Protein AF-A0A6I1VXR6-F1 (afdb_monomer_lite)

Foldseek 3Di:
DDDDDDPQPPQKDKDWDKDWDWDWDDDPKTKTKTKIKIWMWIDTDQKIKTKIKIWIWMDINNRTPDTDIDIDIDMGGHPDPD

pLDDT: mean 87.23, std 14.05, range [45.62, 97.94]

Radius of gyration: 20.77 Å; chains: 1; bounding box: 36×20×73 Å

Sequence (82 aa):
QIVKPKPLIEDLVWKGNVDVALDYKRADKDTDDYDIDLKTSARHGAWRHNAEASYNREAQNDVVTTNTWNAEYALDHFIDEH

Secondary structure (DSSP, 8-state):
--PPPPPTTSS-EEEEEEEEEEEEEESSSEEEEEEEEEEEEEEETTEEEEEEEEEEEEEETTEEEEEEEEEEEEEEE-S---

Structure (mmCIF, N/CA/C/O backbone):
data_AF-A0A6I1VXR6-F1
#
_entry.id   AF-A0A6I1VXR6-F1
#
loop_
_atom_site.group_PDB
_atom_site.id
_atom_site.type_symbol
_atom_site.label_atom_id
_atom_site.label_alt_id
_atom_site.label_comp_id
_atom_site.label_asym_id
_atom_site.label_entity_id
_atom_site.label_seq_id
_atom_site.pdbx_PDB_ins_code
_atom_site.Cartn_x
_atom_site.Cartn_y
_atom_site.Cartn_z
_atom_site.occupancy
_atom_site.B_iso_or_equiv
_atom_site.auth_seq_id
_atom_site.auth_comp_id
_atom_site.auth_asym_id
_atom_site.auth_atom_id
_atom_site.pdbx_PDB_model_num
ATOM 1 N N . GLN A 1 1 ? 8.574 8.787 -43.467 1.00 45.62 1 GLN A N 1
ATOM 2 C CA . GLN A 1 1 ? 8.046 7.511 -42.941 1.00 45.62 1 GLN A CA 1
ATOM 3 C C . GLN A 1 1 ? 7.175 7.834 -41.737 1.00 45.62 1 GLN A C 1
ATOM 5 O O . GLN A 1 1 ? 7.640 8.547 -40.860 1.00 45.62 1 GLN A O 1
ATOM 10 N N . ILE A 1 2 ? 5.909 7.411 -41.739 1.00 47.00 2 ILE A N 1
ATOM 11 C CA . ILE A 1 2 ? 4.966 7.648 -40.635 1.00 47.00 2 ILE A CA 1
ATOM 12 C C . ILE A 1 2 ? 5.084 6.454 -39.689 1.00 47.00 2 ILE A C 1
ATOM 14 O O . ILE A 1 2 ? 4.806 5.323 -40.088 1.00 47.00 2 ILE A O 1
ATOM 18 N N . VAL A 1 3 ? 5.558 6.688 -38.467 1.00 57.16 3 VAL A N 1
ATOM 19 C CA . VAL A 1 3 ? 5.608 5.659 -37.424 1.00 57.16 3 VAL A CA 1
ATOM 20 C C . VAL A 1 3 ? 4.169 5.398 -36.988 1.00 57.16 3 VAL A C 1
ATOM 22 O O . VAL A 1 3 ? 3.476 6.312 -36.547 1.00 57.16 3 VAL A O 1
ATOM 25 N N . LYS A 1 4 ? 3.690 4.167 -37.176 1.00 58.00 4 LYS A N 1
ATOM 26 C CA . LYS A 1 4 ? 2.356 3.751 -36.735 1.00 58.00 4 LYS A CA 1
ATOM 27 C C . LYS A 1 4 ? 2.305 3.895 -35.205 1.00 58.00 4 LYS A C 1
ATOM 29 O O . LYS A 1 4 ? 3.202 3.356 -34.554 1.00 58.00 4 LYS A O 1
ATOM 34 N N . PRO A 1 5 ? 1.325 4.611 -34.623 1.00 54.44 5 PRO A N 1
ATOM 35 C CA . PRO A 1 5 ? 1.224 4.713 -33.175 1.00 54.44 5 PRO A CA 1
ATOM 36 C C . PRO A 1 5 ? 1.053 3.302 -32.612 1.00 54.44 5 PRO A C 1
ATOM 38 O O . PRO A 1 5 ? 0.114 2.594 -32.984 1.00 54.44 5 PRO A O 1
ATOM 41 N N . LYS A 1 6 ? 1.998 2.872 -31.770 1.00 60.19 6 LYS A N 1
ATOM 42 C CA . LYS A 1 6 ? 1.800 1.674 -30.957 1.00 60.19 6 LYS A CA 1
ATOM 43 C C . LYS A 1 6 ? 0.650 1.988 -29.994 1.00 60.19 6 LYS A C 1
ATOM 45 O O . LYS A 1 6 ? 0.723 3.016 -29.316 1.00 60.19 6 LYS A O 1
ATOM 50 N N . PRO A 1 7 ? -0.425 1.191 -29.970 1.00 55.41 7 PRO A N 1
ATOM 51 C CA . PRO A 1 7 ? -1.498 1.400 -29.011 1.00 55.41 7 PRO A CA 1
ATOM 52 C C . PRO A 1 7 ? -0.927 1.246 -27.595 1.00 55.41 7 PRO A C 1
ATOM 54 O O . PRO A 1 7 ? -0.376 0.202 -27.270 1.00 55.41 7 PRO A O 1
ATOM 57 N N . LEU A 1 8 ? -1.076 2.279 -26.758 1.00 55.56 8 LEU A N 1
ATOM 58 C CA . LEU A 1 8 ? -0.568 2.368 -25.370 1.00 55.56 8 LEU A CA 1
ATOM 59 C C . LEU A 1 8 ? -1.076 1.262 -24.417 1.00 55.56 8 LEU A C 1
ATOM 61 O O . LEU A 1 8 ? -0.756 1.269 -23.236 1.00 55.56 8 LEU A O 1
ATOM 65 N N . ILE A 1 9 ? -1.959 0.384 -24.897 1.00 57.97 9 ILE A N 1
ATOM 66 C CA . ILE A 1 9 ? -2.699 -0.593 -24.094 1.00 57.97 9 ILE A CA 1
ATOM 67 C C . ILE A 1 9 ? -2.091 -2.004 -24.230 1.00 57.97 9 ILE A C 1
ATOM 69 O O . ILE A 1 9 ? -2.353 -2.850 -23.384 1.00 57.97 9 ILE A O 1
ATOM 73 N N . GLU A 1 10 ? -1.254 -2.282 -25.240 1.00 62.16 10 GLU A N 1
ATOM 74 C CA . GLU A 1 10 ? -0.650 -3.620 -25.416 1.00 62.16 10 GLU A CA 1
ATOM 75 C C . GLU A 1 10 ? 0.494 -3.920 -24.426 1.00 62.16 10 GLU A C 1
ATOM 77 O O . GLU A 1 10 ? 0.777 -5.087 -24.169 1.00 62.16 10 GLU A O 1
ATOM 82 N N . ASP A 1 11 ? 1.151 -2.900 -23.862 1.00 75.88 11 ASP A N 1
ATOM 83 C CA . ASP A 1 11 ? 2.342 -3.033 -23.007 1.00 75.88 11 ASP A CA 1
ATOM 84 C C . ASP A 1 11 ? 2.087 -2.766 -21.513 1.00 75.88 11 ASP A C 1
ATOM 86 O O . ASP A 1 11 ? 3.005 -2.907 -20.701 1.00 75.88 11 ASP A O 1
ATOM 90 N N . LEU A 1 12 ? 0.857 -2.400 -21.134 1.00 86.69 12 LEU A N 1
ATOM 91 C CA . LEU A 1 12 ? 0.496 -2.177 -19.737 1.00 86.69 12 LEU A CA 1
ATOM 92 C C . LEU A 1 12 ? 0.368 -3.515 -18.998 1.00 86.69 12 LEU A C 1
ATOM 94 O O . LEU A 1 12 ? -0.589 -4.265 -19.189 1.00 86.69 12 LEU A O 1
ATOM 98 N N . VAL A 1 13 ? 1.303 -3.780 -18.090 1.00 90.00 13 VAL A N 1
ATOM 99 C CA . VAL A 1 13 ? 1.251 -4.918 -17.169 1.00 90.00 13 VAL A CA 1
ATOM 100 C C . VAL A 1 13 ? 0.946 -4.405 -15.773 1.00 90.00 13 VAL A C 1
ATOM 102 O O . VAL A 1 13 ? 1.744 -3.683 -15.178 1.00 90.00 13 VAL A O 1
ATOM 105 N N . TRP A 1 14 ? -0.192 -4.816 -15.228 1.00 93.88 14 TRP A N 1
ATOM 106 C CA . TRP A 1 14 ? -0.606 -4.485 -13.872 1.00 93.88 14 TRP A CA 1
ATOM 107 C C . TRP A 1 14 ? -0.689 -5.742 -13.008 1.00 93.88 14 TRP A C 1
ATOM 109 O O . TRP A 1 14 ? -1.162 -6.788 -13.449 1.00 93.88 14 TRP A O 1
ATOM 119 N N . LYS A 1 15 ? -0.200 -5.636 -11.776 1.00 94.69 15 LYS A N 1
ATOM 120 C CA . LYS A 1 15 ? -0.240 -6.685 -10.761 1.00 94.69 15 LYS A CA 1
ATOM 121 C C . LYS A 1 15 ? -0.421 -6.052 -9.391 1.00 94.69 15 LYS A C 1
ATOM 123 O O . LYS A 1 15 ? 0.139 -4.997 -9.115 1.00 94.69 15 LYS A O 1
ATOM 128 N N . GLY A 1 16 ? -1.174 -6.709 -8.527 1.00 95.38 16 GLY A N 1
ATOM 129 C CA . GLY A 1 16 ? -1.382 -6.252 -7.163 1.00 95.38 16 GLY A CA 1
ATOM 130 C C . GLY A 1 16 ? -1.885 -7.372 -6.272 1.00 95.38 16 GLY A C 1
ATOM 131 O O . GLY A 1 16 ? -2.329 -8.412 -6.763 1.00 95.38 16 GLY A O 1
ATOM 132 N N . ASN A 1 17 ? -1.797 -7.139 -4.972 1.00 95.69 17 ASN A N 1
ATOM 133 C CA . ASN A 1 17 ? -2.379 -7.965 -3.929 1.00 95.69 17 ASN A CA 1
ATOM 134 C C . ASN A 1 17 ? -3.130 -7.072 -2.947 1.00 95.69 17 ASN A C 1
ATOM 136 O O . ASN A 1 17 ? -2.804 -5.897 -2.760 1.00 95.69 17 ASN A O 1
ATOM 140 N N . VAL A 1 18 ? -4.162 -7.657 -2.357 1.00 96.12 18 VAL A N 1
AT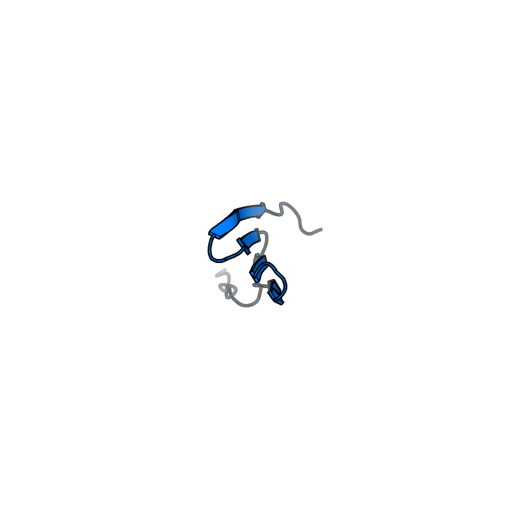OM 141 C CA . VAL A 1 18 ? -4.944 -7.043 -1.296 1.00 96.12 18 VAL A CA 1
ATOM 142 C C . VAL A 1 18 ? -5.072 -8.084 -0.206 1.00 96.12 18 VAL A C 1
ATOM 144 O O . VAL A 1 18 ? -5.521 -9.197 -0.485 1.00 96.12 18 VAL A O 1
ATOM 147 N N . ASP A 1 19 ? -4.684 -7.712 1.000 1.00 96.25 19 ASP A N 1
ATOM 148 C CA . ASP A 1 19 ? -4.768 -8.547 2.183 1.00 96.25 19 ASP A CA 1
ATOM 149 C C . ASP A 1 19 ? -5.714 -7.857 3.169 1.00 96.25 19 ASP A C 1
ATOM 151 O O . ASP A 1 19 ? -5.638 -6.651 3.393 1.00 96.25 19 ASP A O 1
ATOM 155 N N . VAL A 1 20 ? -6.681 -8.609 3.691 1.00 95.62 20 VAL A N 1
ATOM 156 C CA . VAL A 1 20 ? -7.687 -8.098 4.629 1.00 95.62 20 VAL A CA 1
ATOM 157 C C . VAL A 1 20 ? -7.807 -9.087 5.773 1.00 95.62 20 VAL A C 1
ATOM 159 O O . VAL A 1 20 ? -8.076 -10.268 5.536 1.00 95.62 20 VAL A O 1
ATOM 162 N N . ALA A 1 21 ? -7.645 -8.604 7.001 1.00 94.44 21 ALA A N 1
ATOM 163 C CA . ALA A 1 21 ? -7.805 -9.384 8.219 1.00 94.44 21 ALA A CA 1
ATOM 164 C C . ALA A 1 21 ? -8.834 -8.722 9.140 1.00 94.44 21 ALA A C 1
ATOM 166 O O . ALA A 1 21 ? -8.844 -7.506 9.323 1.00 94.44 21 ALA A O 1
ATOM 167 N N . LEU A 1 22 ? -9.729 -9.543 9.689 1.00 93.62 22 LEU A N 1
ATOM 168 C CA . LEU A 1 22 ? -10.761 -9.126 10.630 1.00 93.62 22 LEU A CA 1
ATOM 169 C C . LEU A 1 22 ? -10.755 -10.101 11.797 1.00 93.62 22 LEU A C 1
ATOM 171 O O . LEU A 1 22 ? -11.034 -11.287 11.603 1.00 93.62 22 LEU A O 1
ATOM 175 N N . ASP A 1 23 ? -10.483 -9.598 12.995 1.00 89.69 23 ASP A N 1
ATOM 176 C CA . ASP A 1 23 ? -10.469 -10.403 14.209 1.00 89.69 23 ASP A CA 1
ATOM 177 C C . ASP A 1 23 ? -11.473 -9.864 15.224 1.00 89.69 23 ASP A C 1
ATOM 179 O O . ASP A 1 23 ? -11.476 -8.686 15.581 1.00 89.69 23 ASP A O 1
ATOM 183 N N . TYR A 1 24 ? -12.322 -10.766 15.718 1.00 88.12 24 TYR A N 1
ATOM 184 C CA . TYR A 1 24 ? -13.320 -10.458 16.732 1.00 88.12 24 TYR A CA 1
ATOM 185 C C . TYR A 1 24 ? -13.129 -11.340 17.958 1.00 88.12 24 TYR A C 1
ATOM 187 O O . TYR A 1 24 ? -13.218 -12.569 17.875 1.00 88.12 24 TYR A O 1
ATOM 195 N N . LYS A 1 25 ? -12.891 -10.728 19.118 1.00 86.50 25 LYS A N 1
ATOM 196 C CA . LYS A 1 25 ? -12.727 -11.450 20.384 1.00 86.50 25 LYS A CA 1
ATOM 197 C C . LYS A 1 25 ? -13.758 -10.973 21.391 1.00 86.50 25 LYS A C 1
ATOM 199 O O . LYS A 1 25 ? -13.832 -9.792 21.710 1.00 86.50 25 LYS A O 1
ATOM 204 N N . ARG A 1 26 ? -14.525 -11.931 21.914 1.00 84.31 26 ARG A N 1
ATOM 205 C CA . ARG A 1 26 ? -15.538 -11.719 22.950 1.00 84.31 26 ARG A CA 1
ATOM 206 C C . ARG A 1 26 ? -15.098 -12.412 24.238 1.00 84.31 26 ARG A C 1
ATOM 208 O O . ARG A 1 26 ? -15.153 -13.637 24.324 1.00 84.31 26 ARG A O 1
ATOM 215 N N . ALA A 1 27 ? -14.628 -11.637 25.209 1.00 74.75 27 ALA A N 1
ATOM 216 C CA . ALA A 1 27 ? -14.252 -12.099 26.549 1.00 74.75 27 ALA A CA 1
ATOM 217 C C . ALA A 1 27 ? -14.764 -11.084 27.593 1.00 74.75 27 ALA A C 1
ATOM 219 O O . ALA A 1 27 ? -15.809 -10.480 27.381 1.00 74.75 27 ALA A O 1
ATOM 220 N N . ASP A 1 28 ? -14.039 -10.846 28.692 1.00 72.31 28 ASP A N 1
ATOM 221 C CA . ASP A 1 28 ? -14.348 -9.740 29.623 1.00 72.31 28 ASP A CA 1
ATOM 222 C C . ASP A 1 28 ? -14.219 -8.353 28.967 1.00 72.31 28 ASP A C 1
ATOM 224 O O . ASP A 1 28 ? -14.709 -7.350 29.490 1.00 72.31 28 ASP A O 1
ATOM 228 N N . LYS A 1 29 ? -13.532 -8.295 27.822 1.00 74.69 29 LYS A N 1
ATOM 229 C CA . LYS A 1 29 ? -13.477 -7.143 26.935 1.00 74.69 29 LYS A CA 1
ATOM 230 C C . LYS A 1 29 ? -13.772 -7.578 25.504 1.00 74.69 29 LYS A C 1
ATOM 232 O O . LYS A 1 29 ? -13.317 -8.642 25.077 1.00 74.69 29 LYS A O 1
ATOM 237 N N . ASP A 1 30 ? -14.498 -6.734 24.790 1.00 83.69 30 ASP A N 1
ATOM 238 C CA . ASP A 1 30 ? -14.786 -6.875 23.370 1.00 83.69 30 ASP A CA 1
ATOM 239 C C . ASP A 1 30 ? -13.634 -6.261 22.591 1.00 83.69 30 ASP A C 1
ATOM 241 O O . ASP A 1 30 ? -13.307 -5.103 22.835 1.00 83.69 30 ASP A O 1
ATOM 245 N N . THR A 1 31 ? -13.010 -7.013 21.690 1.00 88.38 31 THR A N 1
ATOM 246 C CA . THR A 1 31 ? -11.970 -6.490 20.799 1.00 88.38 31 THR A CA 1
ATOM 247 C C . THR A 1 31 ? -12.378 -6.704 19.351 1.00 88.38 31 THR A C 1
ATOM 249 O O . THR A 1 31 ? -12.679 -7.830 18.950 1.00 88.38 31 THR A O 1
ATOM 252 N N . ASP A 1 32 ? -12.339 -5.612 18.597 1.00 91.00 32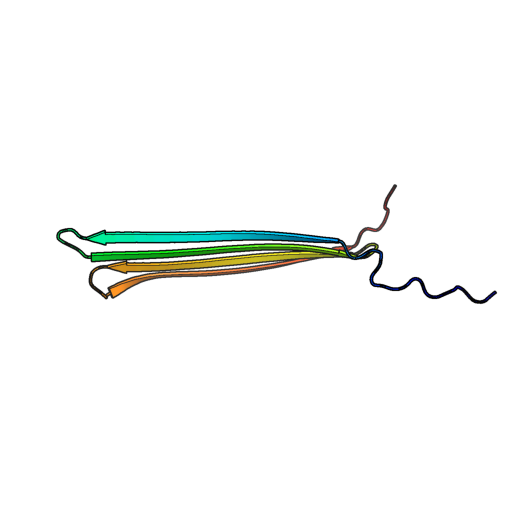 ASP A N 1
ATOM 253 C CA . ASP A 1 32 ? -12.554 -5.538 17.160 1.00 91.00 32 ASP A CA 1
ATOM 254 C C . ASP A 1 32 ? -11.266 -5.059 16.487 1.00 91.00 32 ASP A C 1
ATOM 256 O O . ASP A 1 32 ? -10.834 -3.932 16.737 1.00 91.00 32 ASP A O 1
ATOM 260 N N . ASP A 1 33 ? -10.680 -5.881 15.623 1.00 92.19 33 ASP A N 1
ATOM 261 C CA . ASP A 1 33 ? -9.475 -5.544 14.861 1.00 92.19 33 ASP A CA 1
ATOM 262 C C . ASP A 1 33 ? -9.756 -5.600 13.352 1.00 92.19 33 ASP A C 1
ATOM 264 O O . ASP A 1 33 ? -10.384 -6.543 12.855 1.00 92.19 33 ASP A O 1
ATOM 268 N N . TYR A 1 34 ? -9.320 -4.559 12.644 1.00 93.81 34 TYR A N 1
ATOM 269 C CA . TYR A 1 34 ? -9.482 -4.354 11.212 1.00 93.81 34 TYR A CA 1
ATOM 270 C C . TYR A 1 34 ? -8.126 -4.004 10.602 1.00 93.81 34 TYR A C 1
ATOM 272 O O . TYR A 1 34 ? -7.641 -2.889 10.802 1.00 93.81 34 TYR A O 1
ATOM 280 N N . ASP A 1 35 ? -7.573 -4.905 9.794 1.00 95.81 35 ASP A N 1
ATOM 281 C CA . ASP A 1 35 ? -6.340 -4.671 9.042 1.00 95.81 35 ASP A CA 1
ATOM 282 C C . ASP A 1 35 ? -6.590 -4.814 7.535 1.00 95.81 35 ASP A C 1
ATOM 284 O O . ASP A 1 35 ? -7.253 -5.750 7.072 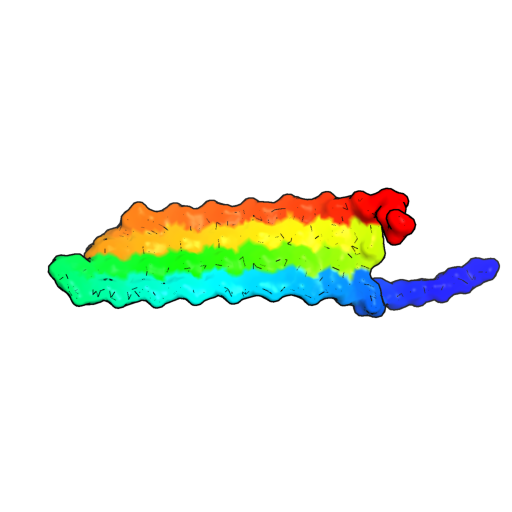1.00 95.81 35 ASP A O 1
ATOM 288 N N . ILE A 1 36 ? -6.102 -3.845 6.768 1.00 96.69 36 ILE A N 1
ATOM 289 C CA . ILE A 1 36 ? -6.217 -3.780 5.315 1.00 96.69 36 ILE A CA 1
ATOM 290 C C . ILE A 1 36 ? -4.870 -3.351 4.751 1.00 96.69 36 ILE A C 1
ATOM 292 O O . ILE A 1 36 ? -4.441 -2.217 4.961 1.00 96.69 36 ILE A O 1
ATOM 296 N N . ASP A 1 37 ? -4.284 -4.203 3.918 1.00 97.31 37 ASP A N 1
ATOM 297 C CA . ASP A 1 37 ? -3.083 -3.916 3.146 1.00 97.31 37 ASP A CA 1
ATOM 298 C C . ASP A 1 37 ? -3.378 -3.991 1.647 1.00 97.31 37 ASP A C 1
ATOM 300 O O . ASP A 1 37 ? -3.974 -4.937 1.129 1.00 97.31 37 ASP A O 1
ATOM 304 N N . LEU A 1 38 ? -2.917 -2.985 0.918 1.00 97.75 38 LEU A N 1
ATOM 305 C CA . LEU A 1 38 ? -3.013 -2.881 -0.528 1.00 97.75 38 LEU A CA 1
ATOM 306 C C . LEU A 1 38 ? -1.614 -2.697 -1.098 1.00 97.75 38 LEU A C 1
ATOM 308 O O . LEU A 1 38 ? -0.910 -1.760 -0.727 1.00 97.75 38 LEU A O 1
ATOM 312 N N . LYS A 1 39 ? -1.238 -3.519 -2.079 1.00 97.69 39 LYS A N 1
ATOM 313 C CA . LYS A 1 39 ? -0.013 -3.308 -2.857 1.00 97.69 39 LYS A CA 1
ATOM 314 C C . LYS A 1 39 ? -0.294 -3.470 -4.334 1.00 97.69 39 LYS A C 1
ATOM 316 O O . LYS A 1 39 ? -0.945 -4.417 -4.771 1.00 97.69 39 LYS A O 1
ATOM 321 N N . THR A 1 40 ? 0.197 -2.534 -5.129 1.00 97.19 40 THR A N 1
ATOM 322 C CA . THR A 1 40 ? -0.062 -2.495 -6.565 1.00 97.19 40 THR A CA 1
ATOM 323 C C . THR A 1 40 ? 1.160 -2.009 -7.328 1.00 97.19 40 THR A C 1
ATOM 325 O O . THR A 1 40 ? 1.860 -1.091 -6.911 1.00 97.19 40 THR A O 1
ATOM 328 N N . SER A 1 41 ? 1.412 -2.627 -8.477 1.00 96.38 41 SER A N 1
ATOM 329 C CA . SER A 1 41 ? 2.492 -2.283 -9.388 1.00 96.38 41 SER A CA 1
ATOM 330 C C . SER A 1 41 ? 1.985 -2.309 -10.825 1.00 96.38 41 SER A C 1
ATOM 332 O O . SER A 1 41 ? 1.455 -3.318 -11.294 1.00 96.38 41 SER A O 1
ATOM 334 N N . ALA A 1 42 ? 2.152 -1.200 -11.538 1.00 95.25 42 ALA A N 1
ATOM 335 C CA . ALA A 1 42 ? 1.801 -1.069 -12.946 1.00 95.25 42 ALA A CA 1
ATOM 336 C C . ALA A 1 42 ? 3.043 -0.679 -13.752 1.00 95.25 42 ALA A C 1
ATOM 338 O O . ALA A 1 42 ? 3.719 0.291 -13.417 1.00 95.25 42 ALA A O 1
ATOM 339 N N . ARG A 1 43 ? 3.347 -1.421 -14.817 1.00 92.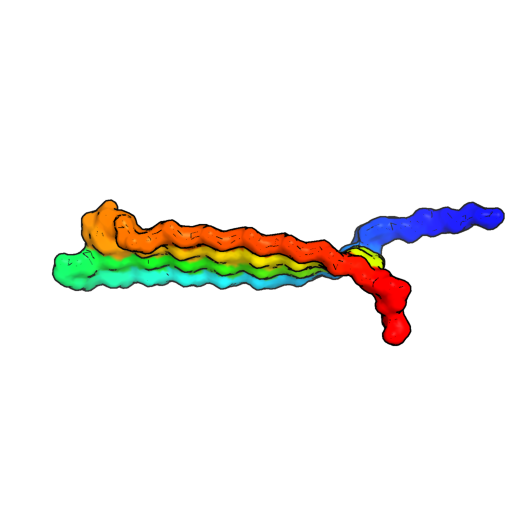56 43 ARG A N 1
ATOM 340 C CA . ARG A 1 43 ? 4.437 -1.125 -15.753 1.00 92.56 43 ARG A CA 1
ATOM 341 C C . ARG A 1 43 ? 3.868 -0.824 -17.129 1.00 92.56 43 ARG A C 1
ATOM 343 O O . ARG A 1 43 ? 3.047 -1.586 -17.623 1.00 92.56 43 ARG A O 1
ATOM 350 N N . HIS A 1 44 ? 4.363 0.236 -17.745 1.00 90.62 44 HIS A N 1
ATOM 351 C CA . HIS A 1 44 ? 4.114 0.579 -19.140 1.00 90.62 44 HIS A CA 1
ATOM 352 C C . HIS A 1 44 ? 5.427 1.118 -19.724 1.00 90.62 44 HIS A C 1
ATOM 354 O O . HIS A 1 44 ? 6.041 2.014 -19.140 1.00 90.62 44 HIS A O 1
ATOM 360 N N . GLY A 1 45 ? 5.884 0.556 -20.845 1.00 88.50 45 GLY A N 1
ATOM 361 C CA . GLY A 1 45 ? 7.199 0.847 -21.420 1.00 88.50 45 GLY A CA 1
ATOM 362 C C . GLY A 1 45 ? 8.324 0.902 -20.374 1.00 88.50 45 GLY A C 1
ATOM 363 O O . GLY A 1 45 ? 8.504 -0.015 -19.570 1.00 88.50 45 GLY A O 1
ATOM 364 N N . ALA A 1 46 ? 9.037 2.031 -20.359 1.00 91.19 46 ALA A N 1
ATOM 365 C CA . ALA A 1 46 ? 10.134 2.332 -19.441 1.00 91.19 46 ALA A CA 1
ATOM 366 C C . ALA A 1 46 ? 9.685 2.904 -18.082 1.00 91.19 46 ALA A C 1
ATOM 368 O O . ALA A 1 46 ? 10.515 3.424 -17.341 1.00 91.19 46 ALA A O 1
ATOM 369 N N . TRP A 1 47 ? 8.399 2.858 -17.737 1.00 93.12 47 TRP A N 1
ATOM 370 C CA . TRP A 1 47 ? 7.873 3.412 -16.490 1.00 93.12 47 TRP A CA 1
ATOM 371 C C . TRP A 1 47 ? 7.235 2.329 -15.628 1.00 93.12 47 TRP A C 1
ATOM 373 O O . TRP A 1 47 ? 6.489 1.480 -16.120 1.00 93.12 47 TRP A O 1
ATOM 383 N N . ARG A 1 48 ? 7.507 2.367 -14.321 1.00 95.06 48 ARG A N 1
ATOM 384 C CA . ARG A 1 48 ? 6.830 1.523 -13.331 1.00 95.06 48 ARG A CA 1
ATOM 385 C C . ARG A 1 48 ? 6.319 2.365 -12.174 1.00 95.06 48 ARG A C 1
ATOM 387 O O . ARG A 1 48 ? 7.079 3.067 -11.521 1.00 95.06 48 ARG A O 1
ATOM 394 N N . HIS A 1 49 ? 5.030 2.238 -11.916 1.00 96.81 49 HIS A N 1
ATOM 395 C CA . HIS A 1 49 ? 4.323 2.813 -10.788 1.00 96.81 49 HIS A CA 1
ATOM 396 C C . HIS A 1 49 ? 4.207 1.739 -9.712 1.00 96.81 49 HIS A C 1
ATOM 398 O O . HIS A 1 49 ? 3.702 0.657 -10.006 1.00 96.81 49 HIS A O 1
ATOM 404 N N . ASN A 1 50 ? 4.642 2.024 -8.490 1.00 97.00 50 ASN A N 1
ATOM 405 C CA . ASN A 1 50 ? 4.392 1.172 -7.331 1.00 97.00 50 ASN A CA 1
ATOM 406 C C . ASN A 1 50 ? 3.628 1.992 -6.297 1.00 97.00 50 ASN A C 1
ATOM 408 O O . ASN A 1 50 ? 4.012 3.124 -6.016 1.00 97.00 50 ASN A O 1
ATOM 412 N N . ALA A 1 51 ? 2.554 1.436 -5.751 1.00 97.94 51 ALA A N 1
ATOM 413 C CA . ALA A 1 51 ? 1.831 2.045 -4.649 1.00 97.94 51 ALA A CA 1
ATOM 414 C C . ALA A 1 51 ? 1.542 0.997 -3.578 1.00 97.94 51 ALA A C 1
ATOM 416 O O . ALA A 1 51 ? 1.157 -0.132 -3.896 1.00 97.94 51 ALA A O 1
ATOM 417 N N . GLU A 1 52 ? 1.704 1.396 -2.326 1.00 97.69 52 GLU A N 1
ATOM 418 C CA . GLU A 1 52 ? 1.362 0.599 -1.156 1.00 97.69 52 GLU A CA 1
ATOM 419 C C . GLU A 1 52 ? 0.504 1.450 -0.226 1.00 97.69 52 GLU A C 1
ATOM 421 O O . GLU A 1 52 ? 0.728 2.651 -0.082 1.00 97.69 52 GLU A O 1
ATOM 426 N N . ALA A 1 53 ? -0.509 0.852 0.383 1.00 97.81 53 ALA A N 1
ATOM 427 C CA . ALA A 1 53 ? -1.321 1.510 1.389 1.00 97.81 53 ALA A CA 1
ATOM 428 C C . ALA A 1 53 ? -1.707 0.499 2.458 1.00 97.81 53 ALA A C 1
ATOM 430 O O . ALA A 1 53 ? -2.017 -0.644 2.132 1.00 97.81 53 ALA A O 1
ATOM 431 N N . SER A 1 54 ? -1.707 0.932 3.712 1.00 97.25 54 SER A N 1
ATOM 432 C CA . SER A 1 54 ? -2.141 0.109 4.833 1.00 97.25 54 SER A CA 1
ATOM 433 C C . SER A 1 54 ? -3.052 0.892 5.766 1.00 97.25 54 SER A C 1
ATOM 435 O O . SER A 1 54 ? -2.935 2.116 5.908 1.00 97.25 54 SER A O 1
ATOM 437 N N . TYR A 1 55 ? -3.991 0.188 6.382 1.00 96.62 55 TYR A N 1
ATOM 438 C CA . TYR A 1 55 ? -4.936 0.733 7.339 1.00 96.62 55 TYR A CA 1
ATOM 439 C C . TYR A 1 55 ? -5.193 -0.283 8.443 1.00 96.62 55 TYR A C 1
ATOM 441 O O . TYR A 1 55 ? -5.735 -1.349 8.181 1.00 96.62 55 TYR A O 1
ATOM 449 N N . ASN A 1 56 ? -4.861 0.097 9.673 1.00 96.44 56 ASN A N 1
ATOM 450 C CA . ASN A 1 56 ? -5.108 -0.699 10.864 1.00 96.44 56 ASN A CA 1
ATOM 451 C C . ASN A 1 56 ? -5.983 0.094 11.842 1.00 96.44 56 ASN A C 1
ATOM 453 O O . ASN A 1 56 ? -5.658 1.233 12.215 1.00 96.44 56 ASN A O 1
ATOM 457 N N . ARG A 1 57 ? -7.086 -0.519 12.274 1.00 95.75 57 ARG A N 1
ATOM 458 C CA . ARG A 1 57 ? -7.950 -0.010 13.331 1.00 95.75 57 ARG A CA 1
ATOM 459 C C . ARG A 1 57 ? -8.288 -1.103 14.333 1.00 95.75 57 ARG A C 1
ATOM 461 O O . ARG A 1 57 ? -8.961 -2.067 13.998 1.00 95.75 57 ARG A O 1
ATOM 468 N N . GLU A 1 58 ? -8.005 -0.820 15.595 1.00 94.75 58 GLU A N 1
ATOM 469 C CA . GLU A 1 58 ? -8.380 -1.661 16.727 1.00 94.75 58 GLU A CA 1
ATOM 470 C C . GLU A 1 58 ? -9.306 -0.882 17.667 1.00 94.75 58 GLU A C 1
ATOM 472 O O . GLU A 1 58 ? -9.063 0.291 17.985 1.00 94.75 58 GLU A O 1
ATOM 477 N N . ALA A 1 59 ? -10.374 -1.528 18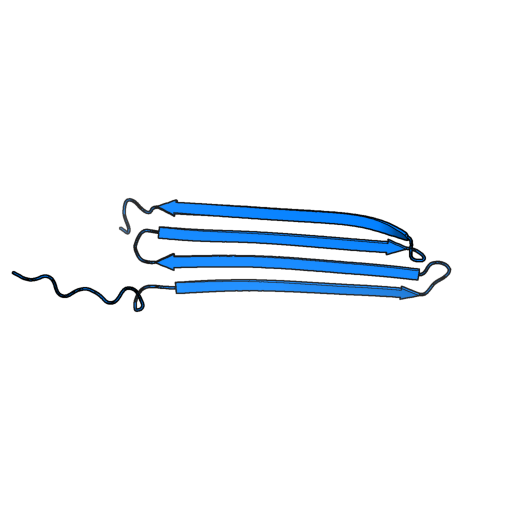.125 1.00 93.56 59 ALA A N 1
ATOM 478 C CA . ALA A 1 59 ? -11.238 -1.030 19.182 1.00 93.56 59 ALA A CA 1
ATOM 479 C C . ALA A 1 59 ? -11.376 -2.063 20.300 1.00 93.56 59 ALA A C 1
ATOM 481 O O . ALA A 1 59 ? -11.493 -3.261 20.053 1.00 93.56 59 ALA A O 1
ATOM 482 N N . GLN A 1 60 ? -11.399 -1.582 21.541 1.00 92.81 60 GLN A N 1
ATOM 483 C CA . GLN A 1 60 ? -11.681 -2.378 22.723 1.00 92.81 60 GLN A CA 1
ATOM 484 C C . GLN A 1 60 ? -12.836 -1.758 23.511 1.00 92.81 60 GLN A C 1
ATOM 486 O O . GLN A 1 60 ? -12.746 -0.600 23.916 1.00 92.81 60 GLN A O 1
ATOM 491 N N . ASN A 1 61 ? -13.895 -2.525 23.777 1.00 90.44 61 ASN A N 1
ATOM 492 C CA . ASN A 1 61 ? -15.102 -2.062 24.474 1.00 90.44 61 ASN A CA 1
ATOM 493 C C . ASN A 1 61 ? -15.659 -0.760 23.868 1.00 90.44 61 ASN A C 1
ATOM 495 O O . ASN A 1 61 ? -15.862 0.220 24.584 1.00 90.44 61 ASN A O 1
ATOM 499 N N . ASP A 1 62 ? -15.803 -0.726 22.541 1.00 84.56 62 ASP A N 1
ATOM 500 C CA . ASP A 1 62 ? -16.222 0.446 21.755 1.00 84.56 62 ASP A CA 1
ATOM 501 C C . ASP A 1 62 ? -15.262 1.657 21.787 1.00 84.56 62 ASP A C 1
ATOM 503 O O . ASP A 1 62 ? -15.542 2.697 21.184 1.00 84.56 62 ASP A O 1
ATOM 507 N N . VAL A 1 63 ? -14.096 1.540 22.432 1.00 91.56 63 VAL A N 1
ATOM 508 C CA . VAL A 1 63 ? -13.064 2.585 22.466 1.00 91.56 63 VAL A CA 1
ATOM 509 C C . VAL A 1 63 ? -11.954 2.249 21.478 1.00 91.56 63 VAL A C 1
ATOM 511 O O . VAL A 1 63 ? -11.297 1.221 21.599 1.00 91.56 63 VAL A O 1
ATOM 514 N N . VAL A 1 64 ? -11.709 3.135 20.511 1.00 93.00 64 VAL A N 1
ATOM 515 C CA . VAL A 1 64 ? -10.609 2.979 19.545 1.00 93.00 64 VAL A CA 1
ATOM 516 C C . VAL A 1 64 ? -9.269 3.104 20.270 1.00 93.00 64 VAL A C 1
ATOM 518 O O . VAL A 1 64 ? -8.981 4.147 20.859 1.00 93.00 64 VAL A O 1
ATOM 521 N N . THR A 1 65 ? -8.461 2.050 20.217 1.00 92.94 65 THR A N 1
ATOM 522 C CA . THR A 1 65 ? -7.125 1.980 20.830 1.00 92.94 65 THR A CA 1
ATOM 523 C C . THR A 1 65 ? -6.029 2.215 19.801 1.00 92.94 65 THR A C 1
ATOM 525 O O . THR A 1 65 ? -5.059 2.913 20.096 1.00 92.94 65 THR A O 1
ATOM 528 N N . THR A 1 66 ? -6.225 1.713 18.581 1.00 93.75 66 THR A N 1
ATOM 529 C CA . THR A 1 66 ? -5.276 1.836 17.472 1.00 93.75 66 THR A CA 1
ATOM 530 C C . THR A 1 66 ? -6.005 2.378 16.251 1.00 93.75 66 THR A C 1
ATOM 532 O O . THR A 1 66 ? -7.096 1.930 15.906 1.00 93.75 66 THR A O 1
ATOM 535 N N . ASN A 1 67 ? -5.418 3.378 15.599 1.00 95.38 67 ASN A N 1
ATOM 536 C CA . ASN A 1 67 ? -5.883 3.881 14.310 1.00 95.38 67 ASN A CA 1
ATOM 537 C C . ASN A 1 67 ? -4.683 4.448 13.564 1.00 95.38 67 ASN A C 1
ATOM 539 O O . ASN A 1 67 ? -4.199 5.537 13.878 1.00 95.38 67 ASN A O 1
ATOM 543 N N . THR A 1 68 ? -4.144 3.664 12.643 1.00 96.00 68 THR A N 1
ATOM 544 C CA . THR A 1 68 ? -2.944 4.011 11.887 1.00 96.00 68 THR A CA 1
ATOM 545 C C . THR A 1 68 ? -3.185 3.739 10.417 1.00 96.00 68 THR A C 1
ATOM 547 O O . THR A 1 68 ? -3.797 2.743 10.045 1.00 96.00 68 THR A O 1
ATOM 550 N N . TRP A 1 69 ? -2.705 4.647 9.578 1.00 96.88 69 TRP A N 1
ATOM 551 C CA . TRP A 1 69 ? -2.751 4.500 8.134 1.00 96.88 69 TRP A CA 1
ATOM 552 C C . TRP A 1 69 ? -1.415 4.925 7.537 1.00 96.88 69 TRP A C 1
ATOM 554 O O . TRP A 1 69 ? -0.770 5.845 8.047 1.00 96.88 69 TRP A O 1
ATOM 564 N N . ASN A 1 70 ? -1.014 4.256 6.462 1.00 97.19 70 ASN A N 1
ATOM 565 C CA . ASN A 1 70 ? 0.163 4.597 5.675 1.00 97.19 70 ASN A CA 1
ATOM 566 C C . ASN A 1 70 ? -0.177 4.554 4.188 1.00 97.19 70 ASN A C 1
ATOM 568 O O . ASN A 1 70 ? -1.033 3.782 3.754 1.00 97.19 70 ASN A O 1
ATOM 572 N N . ALA A 1 71 ? 0.506 5.381 3.405 1.00 97.38 71 ALA A N 1
ATOM 573 C CA . ALA A 1 71 ? 0.414 5.350 1.958 1.00 97.38 71 ALA A CA 1
ATOM 574 C C . ALA A 1 71 ? 1.755 5.754 1.352 1.00 97.38 71 ALA A C 1
ATOM 576 O O . ALA A 1 71 ? 2.317 6.797 1.687 1.00 97.38 71 ALA A O 1
ATOM 577 N N . GLU A 1 72 ? 2.233 4.943 0.423 1.00 97.69 72 GLU A N 1
ATOM 578 C CA . GLU A 1 72 ? 3.493 5.130 -0.273 1.00 97.69 72 GLU A CA 1
ATOM 579 C C . GLU A 1 72 ? 3.280 5.005 -1.773 1.00 97.69 72 GLU A C 1
ATOM 581 O O . GLU A 1 72 ? 2.476 4.209 -2.262 1.00 97.69 72 GLU A O 1
ATOM 586 N N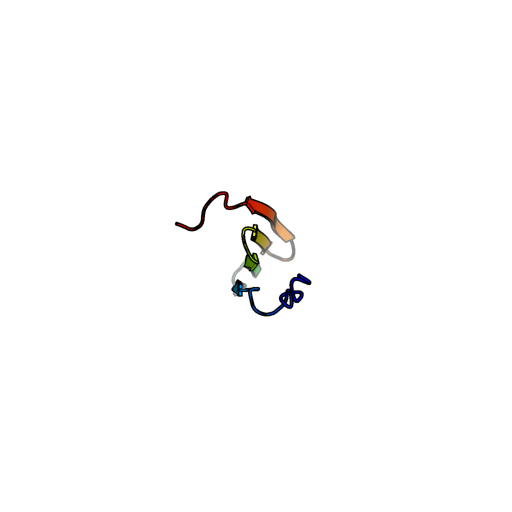 . TYR A 1 73 ? 4.022 5.815 -2.519 1.00 97.06 73 TYR A N 1
ATOM 587 C CA . TYR A 1 73 ? 4.005 5.786 -3.967 1.00 97.06 73 TYR A CA 1
ATOM 588 C C . TYR A 1 73 ? 5.400 6.061 -4.512 1.00 97.06 73 TYR A C 1
ATOM 590 O O . TYR A 1 73 ? 6.055 7.030 -4.124 1.00 97.06 73 TYR A O 1
ATOM 598 N N . ALA A 1 74 ? 5.826 5.223 -5.448 1.00 97.50 74 ALA A N 1
ATOM 599 C CA . ALA A 1 74 ? 7.095 5.332 -6.139 1.00 97.50 74 ALA A CA 1
ATOM 600 C C . ALA A 1 74 ? 6.888 5.266 -7.654 1.00 97.50 74 ALA A C 1
ATOM 602 O O . ALA A 1 74 ? 6.073 4.491 -8.164 1.00 97.50 74 ALA A O 1
ATOM 603 N N . LEU A 1 75 ? 7.662 6.079 -8.371 1.00 96.50 75 LEU A N 1
ATOM 604 C CA . LEU A 1 75 ? 7.703 6.103 -9.826 1.00 96.50 75 LEU A CA 1
ATOM 605 C C . LEU A 1 75 ? 9.131 5.831 -10.292 1.00 96.50 75 LEU A C 1
ATOM 607 O O . LEU A 1 75 ? 10.026 6.643 -10.063 1.00 96.50 75 LEU A O 1
ATOM 611 N N . ASP A 1 76 ? 9.311 4.717 -10.990 1.00 95.06 76 ASP A N 1
ATOM 612 C CA . ASP A 1 76 ? 10.593 4.305 -11.547 1.00 95.06 76 ASP A CA 1
ATOM 613 C C . ASP A 1 76 ? 10.634 4.570 -13.055 1.00 95.06 76 ASP A C 1
ATOM 615 O O . ASP A 1 76 ? 9.667 4.274 -13.767 1.00 95.06 76 ASP A O 1
ATOM 619 N N . HIS A 1 77 ? 11.782 5.049 -13.544 1.00 93.31 77 HIS A N 1
ATOM 620 C CA . HIS A 1 77 ? 12.094 5.148 -14.969 1.00 93.31 77 HIS A CA 1
ATOM 621 C C . HIS A 1 77 ? 13.292 4.260 -15.328 1.00 93.31 77 HIS A C 1
ATOM 623 O O . HIS A 1 77 ? 14.353 4.367 -14.713 1.00 93.31 77 HIS A O 1
ATOM 629 N N . PHE A 1 78 ? 13.136 3.400 -16.331 1.00 90.62 78 PHE A N 1
ATOM 630 C CA . PHE A 1 78 ? 14.177 2.496 -16.816 1.00 90.62 78 PHE A CA 1
ATOM 631 C C . PHE A 1 78 ? 14.948 3.165 -17.961 1.00 90.62 78 PHE A C 1
ATOM 633 O O . PHE A 1 78 ? 14.366 3.502 -18.986 1.00 90.62 78 PHE A O 1
ATOM 640 N N . ILE A 1 79 ? 16.257 3.371 -17.781 1.00 89.19 79 ILE A N 1
ATOM 641 C CA . ILE A 1 79 ? 17.130 4.001 -18.792 1.00 89.19 79 ILE A CA 1
ATOM 642 C C . ILE A 1 79 ? 17.561 2.987 -19.866 1.00 89.19 79 ILE A C 1
ATOM 644 O O . ILE A 1 79 ? 17.785 3.366 -21.012 1.00 89.19 79 ILE A O 1
ATOM 648 N N . ASP A 1 80 ? 17.641 1.707 -19.501 1.00 84.69 80 ASP A N 1
ATOM 649 C CA . ASP A 1 80 ? 17.957 0.594 -20.394 1.00 84.69 80 ASP A CA 1
ATOM 650 C C . ASP A 1 80 ? 17.131 -0.646 -19.997 1.00 84.69 80 ASP A C 1
ATOM 652 O O . ASP A 1 80 ? 16.768 -0.807 -18.826 1.00 84.69 80 ASP A O 1
ATOM 656 N N . GLU A 1 81 ? 16.807 -1.490 -20.977 1.00 64.56 81 GLU A N 1
ATOM 657 C CA . GLU A 1 81 ? 16.084 -2.765 -20.817 1.00 64.56 81 GLU A CA 1
ATOM 658 C C . GLU A 1 81 ? 16.960 -3.986 -21.171 1.00 64.56 81 GLU A C 1
ATOM 660 O O . GLU A 1 81 ? 16.456 -5.113 -21.162 1.00 64.56 81 GLU A O 1
ATOM 665 N N . HIS A 1 82 ? 18.244 -3.759 -21.486 1.00 56.78 82 HIS A N 1
ATOM 666 C CA . HIS A 1 82 ? 19.235 -4.781 -21.843 1.00 56.78 82 HIS A CA 1
ATOM 667 C C . HIS A 1 82 ? 19.767 -5.620 -20.675 1.00 56.78 82 HIS A C 1
ATOM 669 O O . HIS A 1 82 ? 20.000 -5.076 -19.571 1.00 56.78 82 HIS A O 1
#